Protein AF-B8C628-F1 (afdb_monomer_lite)

Structure (mmCIF, N/CA/C/O backbone):
data_AF-B8C628-F1
#
_entry.id   AF-B8C628-F1
#
loop_
_atom_site.group_PDB
_atom_site.id
_atom_site.type_symbol
_atom_site.label_atom_id
_atom_site.label_alt_id
_atom_site.label_comp_id
_atom_site.label_asym_id
_atom_site.label_entity_id
_atom_site.label_seq_id
_atom_site.pdbx_PDB_ins_code
_atom_site.Cartn_x
_atom_site.Cartn_y
_atom_site.Cartn_z
_atom_site.occupancy
_atom_site.B_iso_or_equiv
_atom_site.auth_seq_id
_atom_site.auth_comp_id
_atom_site.auth_asym_id
_atom_site.auth_atom_id
_atom_site.pdbx_PDB_model_num
ATOM 1 N N . MET A 1 1 ? -12.870 5.515 26.981 1.00 67.56 1 MET A N 1
ATOM 2 C CA . MET A 1 1 ? -11.398 5.648 26.854 1.00 67.56 1 MET A CA 1
ATOM 3 C C . MET A 1 1 ? -11.078 6.724 25.824 1.00 67.56 1 MET A C 1
ATOM 5 O O . MET A 1 1 ? -11.903 6.946 24.946 1.00 67.56 1 MET A O 1
ATOM 9 N N . ALA A 1 2 ? -9.944 7.417 25.942 1.00 88.00 2 ALA A N 1
ATOM 10 C CA . ALA A 1 2 ? -9.509 8.400 24.946 1.00 88.00 2 ALA A CA 1
ATOM 11 C C . ALA A 1 2 ? -8.636 7.721 23.877 1.00 88.00 2 ALA A C 1
ATOM 13 O O . ALA A 1 2 ? -7.801 6.891 24.224 1.00 88.00 2 ALA A O 1
ATOM 14 N N . LEU A 1 3 ? -8.832 8.071 22.60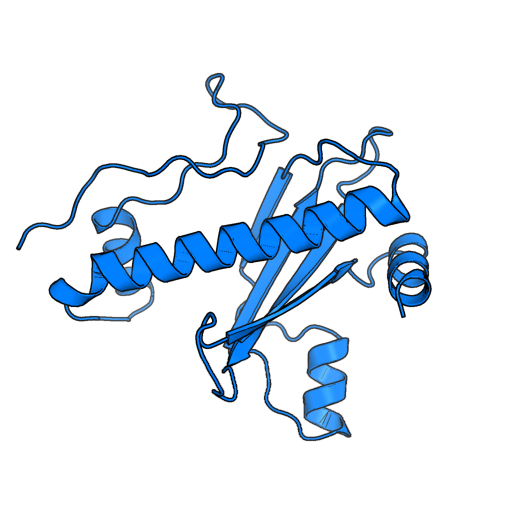2 1.00 94.88 3 LEU A N 1
ATOM 15 C CA . LEU A 1 3 ? -8.012 7.571 21.492 1.00 94.88 3 LEU A CA 1
ATOM 16 C C . LEU A 1 3 ? -6.665 8.292 21.444 1.00 94.88 3 LEU A C 1
ATOM 18 O O . LEU A 1 3 ? -6.612 9.515 21.606 1.00 94.88 3 LEU A O 1
ATOM 22 N N . SER A 1 4 ? -5.595 7.552 21.161 1.00 96.38 4 SER A N 1
ATOM 23 C CA . SER A 1 4 ? -4.257 8.117 21.011 1.00 96.38 4 SER A CA 1
ATOM 24 C C . SER A 1 4 ? -4.183 9.116 19.853 1.00 96.38 4 SER A C 1
ATOM 26 O O . SER A 1 4 ? -4.731 8.906 18.766 1.00 96.38 4 SER A O 1
ATOM 28 N N . THR A 1 5 ? -3.449 10.205 20.072 1.00 96.88 5 THR A N 1
ATOM 29 C CA . THR A 1 5 ? -3.125 11.213 19.053 1.00 96.88 5 THR A CA 1
ATOM 30 C C . THR A 1 5 ? -1.742 11.009 18.437 1.00 96.88 5 THR A C 1
ATOM 32 O O . THR A 1 5 ? -1.403 11.690 17.468 1.00 96.88 5 THR A O 1
ATOM 35 N N . GLN A 1 6 ? -0.969 10.046 18.945 1.00 96.31 6 GLN A N 1
ATOM 36 C CA . GLN A 1 6 ? 0.375 9.737 18.468 1.00 96.31 6 GLN A CA 1
ATOM 37 C C . GLN A 1 6 ? 0.328 8.926 17.172 1.00 96.31 6 GLN A C 1
ATOM 39 O O . GLN A 1 6 ? -0.451 7.982 17.039 1.00 96.31 6 GLN A O 1
ATOM 44 N N . ARG A 1 7 ? 1.163 9.312 16.206 1.00 95.56 7 ARG A N 1
ATOM 45 C CA . ARG A 1 7 ? 1.320 8.607 14.926 1.00 95.56 7 ARG A CA 1
ATOM 46 C C . ARG A 1 7 ? 2.394 7.531 15.038 1.00 95.56 7 ARG A C 1
ATOM 48 O O . ARG A 1 7 ? 3.299 7.642 15.858 1.00 95.56 7 ARG A O 1
ATOM 55 N N . VAL A 1 8 ? 2.319 6.533 14.165 1.00 94.69 8 VAL A N 1
ATOM 56 C CA . VAL A 1 8 ? 3.273 5.416 14.114 1.00 94.69 8 VAL A CA 1
ATOM 57 C C . VAL A 1 8 ? 4.135 5.530 12.857 1.00 94.69 8 VAL A C 1
ATOM 59 O O . VAL A 1 8 ? 3.616 5.828 11.781 1.00 94.69 8 VAL A O 1
ATOM 62 N N . ILE A 1 9 ? 5.443 5.317 12.998 1.00 95.50 9 ILE A N 1
ATOM 63 C CA . ILE A 1 9 ? 6.397 5.272 11.880 1.00 95.50 9 ILE A CA 1
ATOM 64 C C . ILE A 1 9 ? 6.243 3.916 11.169 1.00 95.50 9 ILE A C 1
ATOM 66 O O . ILE A 1 9 ? 6.224 2.881 11.831 1.00 95.50 9 ILE A O 1
ATOM 70 N N . SER A 1 10 ? 6.101 3.923 9.843 1.00 96.62 10 SER A N 1
ATOM 71 C CA . SER A 1 10 ? 6.073 2.705 9.012 1.00 96.62 10 SER A CA 1
ATOM 72 C C . SER A 1 10 ? 7.481 2.217 8.665 1.00 96.62 10 SER A C 1
ATOM 74 O O . SER A 1 10 ? 8.449 2.949 8.865 1.00 96.62 10 SER A O 1
ATOM 76 N N . SER A 1 11 ? 7.604 1.030 8.066 1.00 96.25 11 SER A N 1
ATOM 77 C CA . SER A 1 11 ? 8.868 0.613 7.434 1.00 96.25 11 SER A CA 1
ATOM 78 C C . SER A 1 11 ? 9.045 1.140 6.003 1.00 96.25 11 SER A C 1
ATOM 80 O O . SER A 1 11 ? 10.094 0.937 5.400 1.00 96.25 11 SER A O 1
ATOM 82 N N . ILE A 1 12 ? 8.036 1.826 5.455 1.00 97.31 12 ILE A N 1
ATOM 83 C CA . ILE A 1 12 ? 7.930 2.166 4.034 1.00 97.31 12 ILE A CA 1
ATOM 84 C C . ILE A 1 12 ? 8.723 3.451 3.732 1.00 97.31 12 ILE A C 1
ATOM 86 O O . ILE A 1 12 ? 8.327 4.529 4.204 1.00 97.31 12 ILE A O 1
ATOM 90 N N . PRO A 1 13 ? 9.787 3.392 2.907 1.00 96.44 13 PRO A N 1
ATOM 91 C CA . PRO A 1 13 ? 10.529 4.571 2.477 1.00 96.44 13 PRO A CA 1
ATOM 92 C C . PRO A 1 13 ? 9.688 5.517 1.619 1.00 96.44 13 PRO A C 1
ATOM 94 O O . PRO A 1 13 ? 8.851 5.100 0.813 1.00 96.44 13 PRO A O 1
ATOM 97 N N . ARG A 1 14 ? 9.928 6.818 1.774 1.00 94.31 14 ARG A N 1
ATOM 98 C CA . ARG A 1 14 ? 9.301 7.875 0.971 1.00 94.31 14 ARG A CA 1
ATOM 99 C C . ARG A 1 14 ? 10.262 8.342 -0.107 1.00 94.31 14 ARG A C 1
ATOM 101 O O . ARG A 1 14 ? 11.384 8.727 0.210 1.00 94.31 14 ARG A O 1
ATOM 108 N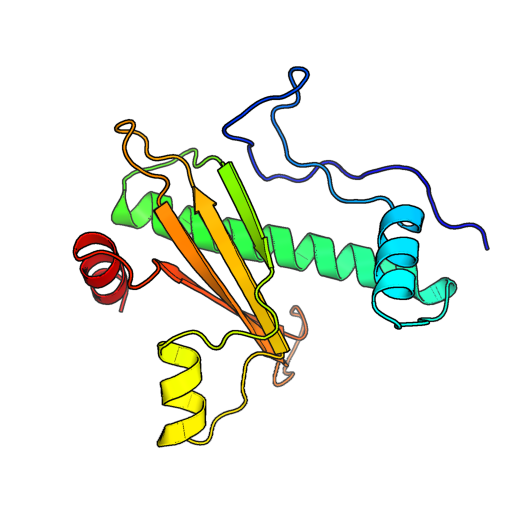 N . ALA A 1 15 ? 9.790 8.405 -1.350 1.00 91.50 15 ALA A N 1
ATOM 109 C CA . ALA A 1 15 ? 10.585 8.970 -2.444 1.00 91.50 15 ALA A CA 1
ATOM 110 C C . ALA A 1 15 ? 10.824 10.474 -2.225 1.00 91.50 15 ALA A C 1
ATOM 112 O O . ALA A 1 15 ? 11.940 10.975 -2.301 1.00 91.50 15 ALA A O 1
ATOM 113 N N . HIS A 1 16 ? 9.761 11.193 -1.854 1.00 84.81 16 HIS A N 1
ATOM 114 C CA . HIS A 1 16 ? 9.832 12.610 -1.515 1.00 84.81 16 HIS A CA 1
ATOM 115 C C . HIS A 1 16 ? 9.837 12.762 0.006 1.00 84.81 16 HIS A C 1
ATOM 117 O O . HIS A 1 16 ? 8.927 12.263 0.674 1.00 84.81 16 HIS A O 1
ATOM 123 N N . GLN A 1 17 ? 10.828 13.476 0.545 1.00 79.12 17 GLN A N 1
ATOM 124 C CA . GLN A 1 17 ? 11.008 13.693 1.984 1.00 79.12 17 GLN A CA 1
ATOM 125 C C . GLN A 1 17 ? 10.562 15.105 2.403 1.00 79.12 17 GLN A C 1
ATOM 127 O O . GLN A 1 17 ? 11.402 15.971 2.657 1.00 79.12 17 GLN A O 1
ATOM 132 N N . PRO A 1 18 ? 9.250 15.395 2.507 1.00 69.31 18 PRO A N 1
ATOM 133 C CA . PRO A 1 18 ? 8.829 16.644 3.119 1.00 69.31 18 PRO A CA 1
ATOM 134 C C . PRO A 1 18 ? 9.296 16.649 4.580 1.00 69.31 18 PRO A C 1
ATOM 136 O O . PRO A 1 18 ? 9.044 15.696 5.323 1.00 69.31 18 PRO A O 1
ATOM 139 N N . ASN A 1 19 ? 9.972 17.724 4.986 1.00 70.50 19 ASN A N 1
ATOM 140 C CA . ASN A 1 19 ? 10.497 17.924 6.341 1.00 70.50 19 ASN A CA 1
ATOM 141 C C . ASN A 1 19 ? 11.520 16.858 6.793 1.00 70.50 19 ASN A C 1
ATOM 143 O O . ASN A 1 19 ? 11.535 16.496 7.967 1.00 70.50 19 ASN A O 1
ATOM 147 N N . ASN A 1 20 ? 12.348 16.339 5.876 1.00 75.50 20 ASN A N 1
ATOM 148 C CA . ASN A 1 20 ? 13.407 15.353 6.159 1.00 75.50 20 ASN A CA 1
ATOM 149 C C . ASN A 1 20 ? 12.914 14.068 6.856 1.00 75.50 20 ASN A C 1
ATOM 151 O O . ASN A 1 20 ? 13.660 13.435 7.600 1.00 75.50 20 ASN A O 1
ATOM 155 N N . SER A 1 21 ? 11.653 13.676 6.646 1.00 81.50 21 SER A N 1
ATOM 156 C CA . SER A 1 21 ? 11.119 12.410 7.156 1.00 81.50 21 SER A CA 1
ATOM 157 C C . SER A 1 21 ? 11.278 11.315 6.091 1.00 81.50 21 SER A C 1
ATOM 159 O O . SER A 1 21 ? 10.570 11.364 5.079 1.00 81.50 21 SER A O 1
ATOM 161 N N . PRO A 1 22 ? 12.182 10.334 6.286 1.00 90.44 22 PRO A N 1
ATOM 162 C CA . PRO A 1 22 ? 12.483 9.328 5.266 1.00 90.44 22 PRO A CA 1
ATOM 163 C C . PRO A 1 22 ? 11.413 8.232 5.149 1.00 90.44 22 PRO A C 1
ATOM 165 O O . PRO A 1 22 ? 11.390 7.516 4.153 1.00 90.44 22 PRO A O 1
ATOM 168 N N . LEU A 1 23 ? 10.519 8.103 6.138 1.00 95.12 23 LEU A N 1
ATOM 169 C CA . LEU A 1 23 ? 9.542 7.013 6.245 1.00 95.12 23 LEU A CA 1
ATOM 170 C C . LEU A 1 23 ? 8.106 7.537 6.274 1.00 95.12 23 LEU A C 1
ATOM 172 O O . LEU A 1 23 ? 7.826 8.623 6.793 1.00 95.12 23 LEU A O 1
ATOM 176 N N . TRP A 1 24 ? 7.170 6.766 5.716 1.00 95.31 24 TRP A N 1
ATOM 177 C CA . TRP A 1 24 ? 5.746 7.075 5.827 1.00 95.31 24 TRP A CA 1
ATOM 178 C C . TRP A 1 24 ? 5.289 6.981 7.287 1.00 95.31 24 TRP A C 1
ATOM 180 O O . TRP A 1 24 ? 5.786 6.178 8.075 1.00 95.31 24 TRP A O 1
ATOM 190 N N . MET A 1 25 ? 4.316 7.818 7.642 1.00 94.88 25 MET A N 1
ATOM 191 C CA . MET A 1 25 ? 3.724 7.860 8.977 1.00 94.88 25 MET A CA 1
ATOM 192 C C . MET A 1 25 ? 2.268 7.419 8.889 1.00 94.88 25 MET A C 1
ATOM 194 O O . MET A 1 25 ? 1.464 8.066 8.208 1.00 94.88 25 MET A O 1
ATOM 198 N N . TYR A 1 26 ? 1.894 6.385 9.629 1.00 96.19 26 TYR A N 1
ATOM 199 C CA . TYR A 1 26 ? 0.499 5.989 9.782 1.00 96.19 26 TYR A CA 1
ATOM 200 C C . TYR A 1 26 ? -0.297 7.052 10.562 1.00 96.19 26 TYR A C 1
ATOM 202 O O . TYR A 1 26 ? 0.290 7.870 11.288 1.00 96.19 26 TYR A O 1
ATOM 210 N N . PRO A 1 27 ? -1.627 7.128 10.376 1.00 96.25 27 PRO A N 1
ATOM 211 C CA . PRO A 1 27 ? -2.463 8.005 11.188 1.00 96.25 27 PRO A CA 1
ATOM 212 C C . PRO A 1 27 ? -2.444 7.561 12.656 1.00 96.25 27 PRO A C 1
ATOM 214 O O . PRO A 1 27 ? -2.214 6.392 12.958 1.00 96.25 27 PRO A O 1
ATOM 217 N N . SER A 1 28 ? -2.712 8.490 13.570 1.00 97.62 28 SER A N 1
ATOM 218 C CA . SER A 1 28 ? -3.032 8.138 14.954 1.00 97.62 28 SER A CA 1
ATOM 219 C C . SER A 1 28 ? -4.414 7.489 15.061 1.00 97.62 28 SER A C 1
ATOM 221 O O . SER A 1 28 ? -5.238 7.617 14.151 1.00 97.62 28 SER A O 1
ATOM 223 N N . GLU A 1 29 ? -4.705 6.834 16.186 1.00 97.88 29 GLU A N 1
ATOM 224 C CA . GLU A 1 29 ? -6.022 6.234 16.452 1.00 97.88 29 GLU A CA 1
ATOM 225 C C . GLU A 1 29 ? -7.153 7.253 16.296 1.00 97.88 29 GLU A C 1
ATOM 227 O O . GLU A 1 29 ? -8.156 6.983 15.635 1.00 97.88 29 GLU A O 1
ATOM 232 N N . GLN A 1 30 ? -6.970 8.463 16.833 1.00 97.50 30 GLN A N 1
ATOM 233 C CA . GLN A 1 30 ? -7.957 9.529 16.705 1.00 97.50 30 GLN A CA 1
ATOM 234 C C . GLN A 1 30 ? -8.123 9.982 15.247 1.00 97.50 30 GLN A C 1
ATOM 236 O O . GLN A 1 30 ? -9.248 10.180 14.786 1.00 97.50 30 GLN A O 1
ATOM 241 N N . GLN A 1 31 ? -7.028 10.130 14.493 1.00 97.75 31 GLN A N 1
ATOM 242 C CA . GLN A 1 31 ? -7.094 10.487 13.072 1.00 97.75 31 GLN A CA 1
ATOM 243 C C . GLN A 1 31 ? -7.821 9.414 12.253 1.00 97.75 31 GLN A C 1
ATOM 245 O O . GLN A 1 31 ? -8.658 9.754 11.411 1.00 97.75 31 GLN A O 1
ATOM 250 N N . PHE A 1 32 ? -7.524 8.141 12.517 1.00 96.94 32 PHE A N 1
ATOM 251 C CA . PHE A 1 32 ? -8.152 6.994 11.872 1.00 96.94 32 PHE A CA 1
ATOM 252 C C . PHE A 1 32 ? -9.651 6.922 12.190 1.00 96.94 32 PHE A C 1
ATOM 254 O O . PHE A 1 32 ? -10.471 6.858 11.273 1.00 96.94 32 PHE A O 1
ATOM 261 N N . TYR A 1 33 ? -10.032 7.052 13.462 1.00 97.00 33 TYR A N 1
ATOM 262 C CA . TYR A 1 33 ? -11.435 7.092 13.877 1.00 97.00 33 TYR A CA 1
ATOM 263 C C . TYR A 1 33 ? -12.199 8.251 13.232 1.00 97.00 33 TYR A C 1
ATOM 265 O O . TYR A 1 33 ? -13.251 8.047 12.628 1.00 97.00 33 TYR A O 1
ATOM 273 N N . ASN A 1 34 ? -11.629 9.459 13.250 1.00 96.94 34 ASN A N 1
ATOM 274 C CA . ASN A 1 34 ? -12.232 10.622 12.601 1.00 96.94 34 ASN A CA 1
ATOM 275 C C . ASN A 1 34 ? -12.399 10.416 11.086 1.00 96.94 34 ASN A C 1
ATOM 277 O O . ASN A 1 34 ? -13.372 10.892 10.500 1.00 96.94 34 ASN A O 1
ATOM 281 N N . ALA A 1 35 ? -11.468 9.715 10.431 1.00 95.19 35 ALA A N 1
ATOM 282 C CA . ALA A 1 35 ? -11.591 9.364 9.018 1.00 95.19 35 ALA A CA 1
ATOM 283 C C . ALA A 1 35 ? -12.731 8.371 8.760 1.00 95.19 35 ALA A C 1
ATOM 285 O O . ALA A 1 35 ? -13.464 8.541 7.786 1.00 95.19 35 ALA A O 1
ATOM 286 N N . MET A 1 36 ? -12.920 7.382 9.635 1.00 94.88 36 MET A N 1
ATOM 287 C CA . MET A 1 36 ? -14.048 6.450 9.559 1.00 94.88 36 MET A CA 1
ATOM 288 C C . MET A 1 36 ? -15.392 7.153 9.759 1.00 94.88 36 MET A C 1
ATOM 290 O O . MET A 1 36 ? -16.298 6.943 8.954 1.00 94.88 36 MET A O 1
ATOM 294 N N . LEU A 1 37 ? -15.488 8.068 10.730 1.00 95.88 37 LEU A N 1
ATOM 295 C CA . LEU A 1 37 ? -16.694 8.873 10.954 1.00 95.88 37 LEU A CA 1
ATOM 296 C C . LEU A 1 37 ? -17.071 9.700 9.719 1.00 95.88 37 LEU A C 1
ATOM 298 O O . LEU A 1 37 ? -18.234 9.714 9.324 1.00 95.88 37 LEU A O 1
ATOM 302 N N . ARG A 1 38 ? -16.091 10.336 9.056 1.00 95.62 38 ARG A N 1
ATOM 303 C CA . ARG A 1 38 ? -16.323 11.069 7.794 1.00 95.62 38 ARG A CA 1
ATOM 304 C C . ARG A 1 38 ? -16.824 10.171 6.663 1.00 95.62 38 ARG A C 1
ATOM 306 O O . ARG A 1 38 ? -17.538 10.645 5.788 1.00 95.62 38 ARG A O 1
ATOM 313 N N . LYS A 1 39 ? -16.453 8.890 6.681 1.00 90.50 39 LYS A N 1
ATOM 314 C CA . LYS A 1 39 ? -16.920 7.873 5.729 1.00 90.50 39 LYS A CA 1
ATOM 315 C C . LYS A 1 39 ? -18.265 7.243 6.131 1.00 90.50 39 LYS A C 1
ATOM 317 O O . LYS A 1 39 ? -18.743 6.368 5.422 1.00 90.50 39 LYS A O 1
ATOM 322 N N . GLY A 1 40 ? -18.873 7.677 7.239 1.00 94.50 40 GLY A N 1
ATOM 323 C CA . GLY A 1 40 ? -20.161 7.177 7.727 1.00 94.50 40 GLY A CA 1
ATOM 324 C C . GLY A 1 40 ? -20.075 5.939 8.626 1.00 94.50 40 GLY A C 1
ATOM 325 O O . GLY A 1 40 ? -21.107 5.457 9.086 1.00 94.50 40 GLY A O 1
ATOM 326 N N . TYR A 1 41 ? -18.872 5.443 8.928 1.00 93.12 41 TYR A N 1
ATOM 327 C CA . TYR A 1 41 ? -18.674 4.297 9.815 1.00 93.12 41 TYR A CA 1
ATOM 328 C C . TYR A 1 41 ? -18.555 4.752 11.271 1.00 93.12 41 TYR A C 1
ATOM 330 O O . TYR A 1 41 ? -17.805 5.678 11.574 1.00 93.12 41 TYR A O 1
ATOM 338 N N . LYS A 1 42 ? -19.263 4.073 12.182 1.00 94.25 42 LYS A N 1
ATOM 339 C CA . LYS A 1 42 ? -19.258 4.358 13.630 1.00 94.25 42 LYS A CA 1
ATOM 340 C C . LYS A 1 42 ? -18.836 3.126 14.450 1.00 94.25 42 LYS A C 1
ATOM 342 O O . LYS A 1 42 ? -19.663 2.574 15.173 1.00 94.25 42 LYS A O 1
ATOM 347 N N . PRO A 1 43 ? -17.593 2.636 14.298 1.00 92.50 43 PRO A N 1
ATOM 348 C CA . PRO A 1 43 ? -17.116 1.494 15.073 1.00 92.50 43 PRO A CA 1
ATOM 349 C C . PRO A 1 43 ? -16.980 1.844 16.566 1.00 92.50 43 PRO A C 1
ATOM 351 O O . PRO A 1 43 ? -16.758 3.013 16.895 1.00 92.50 43 PRO A O 1
ATOM 354 N N . PRO A 1 44 ? -17.066 0.855 17.475 1.00 95.56 44 PRO A N 1
ATOM 355 C CA . PRO A 1 44 ? -16.797 1.066 18.896 1.00 95.56 44 PRO A CA 1
ATOM 356 C C . PRO A 1 44 ? -15.390 1.632 19.113 1.00 95.56 44 PRO A C 1
ATOM 358 O O . PRO A 1 44 ? -14.427 1.143 18.517 1.00 95.56 44 PRO A O 1
ATOM 361 N N . ILE A 1 45 ? -15.257 2.633 19.984 1.00 95.44 45 ILE A N 1
ATOM 362 C CA . ILE A 1 45 ? -13.978 3.309 20.273 1.00 95.44 45 ILE A CA 1
ATOM 363 C C . ILE A 1 45 ? -12.940 2.305 20.794 1.00 95.44 45 ILE A C 1
ATOM 365 O O . ILE A 1 45 ? -11.758 2.390 20.474 1.00 95.44 45 ILE A O 1
ATOM 369 N N . GLU A 1 46 ? -13.400 1.307 21.541 1.00 95.75 46 GLU A N 1
ATOM 370 C CA . GLU A 1 46 ? -12.607 0.230 22.127 1.00 95.75 46 GLU A CA 1
ATOM 371 C C . GLU A 1 46 ? -11.942 -0.652 21.059 1.00 95.75 46 GLU A C 1
ATOM 373 O O . GLU A 1 46 ? -10.898 -1.242 21.315 1.00 95.75 46 GLU A O 1
ATOM 378 N N . SER A 1 47 ? -12.522 -0.726 19.854 1.00 95.69 47 SER A N 1
ATOM 379 C CA . SER A 1 47 ? -11.999 -1.538 18.745 1.00 95.69 47 SER A CA 1
ATOM 380 C C . SER A 1 47 ? -10.921 -0.831 17.918 1.00 95.69 47 SER A C 1
ATOM 382 O O . SER A 1 47 ? -10.168 -1.482 17.193 1.00 95.69 47 SER A O 1
ATOM 384 N N . ILE A 1 48 ? -10.823 0.499 18.025 1.00 96.38 48 ILE A N 1
ATOM 385 C CA . ILE A 1 48 ? -9.960 1.329 17.173 1.00 96.38 48 ILE A CA 1
ATOM 386 C C . ILE A 1 48 ? -8.485 0.935 17.246 1.00 96.38 48 ILE A C 1
ATOM 388 O O . ILE A 1 48 ? -7.886 0.821 16.173 1.00 96.38 48 ILE A O 1
ATOM 392 N N . PRO A 1 49 ? -7.893 0.689 18.433 1.00 95.88 49 PRO A N 1
ATOM 393 C CA . PRO A 1 49 ? -6.486 0.308 18.511 1.00 95.88 49 PRO A CA 1
ATOM 394 C C . PRO A 1 49 ? -6.194 -0.963 17.705 1.00 95.88 49 PRO A C 1
ATOM 396 O O . PRO A 1 49 ? -5.287 -0.979 16.874 1.00 95.88 49 PRO A O 1
ATOM 399 N N . SER A 1 50 ? -7.013 -2.007 17.873 1.00 94.31 50 SER A N 1
ATOM 400 C CA . SER A 1 50 ? -6.834 -3.287 17.179 1.00 94.31 50 SER A CA 1
ATOM 401 C C . SER A 1 50 ? -7.064 -3.171 15.672 1.00 94.31 50 SER A C 1
ATOM 403 O O . SER A 1 50 ? -6.274 -3.696 14.890 1.00 94.31 50 SER A O 1
ATOM 405 N N . VAL A 1 51 ? -8.105 -2.451 15.241 1.00 93.19 51 VAL A N 1
ATOM 406 C CA . VAL A 1 51 ? -8.390 -2.251 13.809 1.00 93.19 51 VAL A CA 1
ATOM 407 C C . VAL A 1 51 ? -7.252 -1.490 13.126 1.00 93.19 51 VAL A C 1
ATOM 409 O O . VAL A 1 51 ? -6.810 -1.888 12.048 1.00 93.19 51 VAL A O 1
ATOM 412 N N . LEU A 1 52 ? -6.740 -0.426 13.752 1.00 95.50 52 LEU A N 1
ATOM 413 C CA . LEU A 1 52 ? -5.623 0.341 13.202 1.00 95.50 52 LEU A CA 1
ATOM 414 C C . LEU A 1 52 ? -4.330 -0.486 13.163 1.00 95.50 52 LEU A C 1
ATOM 416 O O . LEU A 1 52 ? -3.602 -0.423 12.174 1.00 95.50 52 LEU A O 1
ATOM 420 N N . GLN A 1 53 ? -4.055 -1.297 14.188 1.00 94.25 53 GLN A N 1
ATOM 421 C CA . GLN A 1 53 ? -2.912 -2.218 14.182 1.00 94.25 53 GLN A CA 1
ATOM 422 C C . GLN A 1 53 ? -2.985 -3.212 13.018 1.00 94.25 53 GLN A C 1
ATOM 424 O O . GLN A 1 53 ? -1.997 -3.382 12.303 1.00 94.25 53 GLN A O 1
ATOM 429 N N . ILE A 1 54 ? -4.154 -3.817 12.781 1.00 92.31 54 ILE A N 1
ATOM 430 C CA . ILE A 1 54 ? -4.369 -4.717 11.641 1.00 92.31 54 ILE A CA 1
ATOM 431 C C . ILE A 1 54 ? -4.170 -3.962 10.324 1.00 92.31 54 ILE A C 1
ATOM 433 O O . ILE A 1 54 ? -3.464 -4.453 9.448 1.00 92.31 54 ILE A O 1
ATOM 437 N N . HIS A 1 55 ? -4.729 -2.756 10.185 1.00 93.19 55 HIS A N 1
ATOM 438 C CA . HIS A 1 55 ? -4.559 -1.949 8.975 1.00 93.19 55 HIS A CA 1
ATOM 439 C C . HIS A 1 55 ? -3.082 -1.641 8.687 1.00 93.19 55 HIS A C 1
ATOM 441 O O . HIS A 1 55 ? -2.630 -1.818 7.555 1.00 93.19 55 HIS A O 1
ATOM 447 N N . ASN A 1 56 ? -2.318 -1.242 9.705 1.00 95.50 56 ASN A N 1
ATOM 448 C CA . ASN A 1 56 ? -0.888 -0.982 9.561 1.00 95.50 56 ASN A CA 1
ATOM 449 C C . ASN A 1 56 ? -0.139 -2.259 9.153 1.00 95.50 56 ASN A C 1
ATOM 451 O O . ASN A 1 56 ? 0.636 -2.224 8.205 1.00 95.50 56 ASN A O 1
ATOM 455 N N . ALA A 1 57 ? -0.425 -3.403 9.784 1.00 94.44 57 ALA A N 1
ATOM 456 C CA . ALA A 1 57 ? 0.188 -4.683 9.418 1.00 94.44 57 ALA A CA 1
ATOM 457 C C . ALA A 1 57 ? -0.125 -5.104 7.968 1.00 94.44 57 ALA A C 1
ATOM 459 O O . ALA A 1 57 ? 0.733 -5.648 7.272 1.00 94.44 57 ALA A O 1
ATOM 460 N N . VAL A 1 58 ? -1.341 -4.830 7.489 1.00 93.69 58 VAL A N 1
ATOM 461 C CA . VAL A 1 58 ? -1.750 -5.074 6.097 1.00 93.69 58 VAL A CA 1
ATOM 462 C C . VAL A 1 58 ? -0.974 -4.184 5.125 1.00 93.69 58 VAL A C 1
ATOM 464 O O . VAL A 1 58 ? -0.530 -4.673 4.084 1.00 93.69 58 VAL A O 1
ATOM 467 N N . ASN A 1 59 ? -0.753 -2.912 5.468 1.00 96.12 59 ASN A N 1
ATOM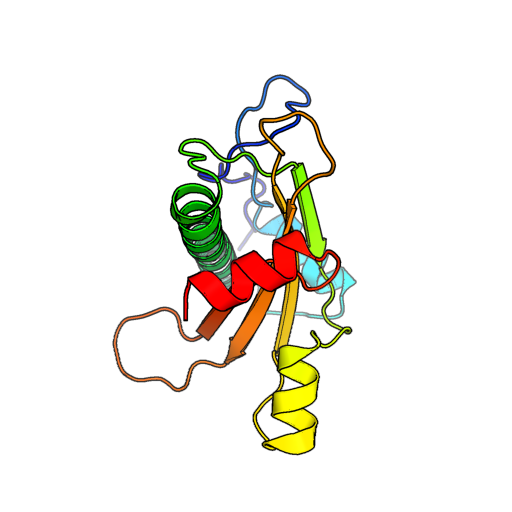 468 C CA . ASN A 1 59 ? 0.077 -2.007 4.668 1.00 96.12 59 ASN A CA 1
ATOM 469 C C . ASN A 1 59 ? 1.526 -2.508 4.593 1.00 96.12 59 ASN A C 1
ATOM 471 O O . ASN A 1 59 ? 2.072 -2.609 3.497 1.00 96.12 59 ASN A O 1
ATOM 475 N N . GLU A 1 60 ? 2.117 -2.908 5.721 1.00 97.00 60 GLU A N 1
ATOM 476 C CA . GLU A 1 60 ? 3.480 -3.460 5.760 1.00 97.00 60 GLU A CA 1
ATOM 477 C C . GLU A 1 60 ? 3.604 -4.736 4.913 1.00 97.00 60 GLU A C 1
ATOM 479 O O . GLU A 1 60 ? 4.524 -4.880 4.109 1.00 97.00 60 GLU A O 1
ATOM 484 N N . ARG A 1 61 ? 2.634 -5.655 5.003 1.00 95.31 61 ARG A N 1
ATOM 485 C CA . ARG A 1 61 ? 2.623 -6.866 4.168 1.00 95.31 61 ARG A CA 1
ATOM 486 C C . ARG A 1 61 ? 2.468 -6.551 2.681 1.00 95.31 61 ARG A C 1
ATOM 488 O O . ARG A 1 61 ? 3.052 -7.242 1.849 1.00 95.31 61 ARG A O 1
ATOM 495 N N . SER A 1 62 ? 1.665 -5.546 2.347 1.00 96.62 62 SER A N 1
ATOM 496 C CA . SER A 1 62 ? 1.493 -5.093 0.964 1.00 96.62 62 SER A CA 1
ATOM 497 C C . SER A 1 62 ? 2.800 -4.519 0.422 1.00 96.62 62 SER A C 1
ATOM 499 O O . SER A 1 62 ? 3.202 -4.858 -0.689 1.00 96.62 62 SER A O 1
ATOM 501 N N . TRP A 1 63 ? 3.507 -3.736 1.240 1.00 97.75 63 TRP A N 1
ATOM 502 C CA . TRP A 1 63 ? 4.813 -3.192 0.893 1.00 97.75 63 TRP A CA 1
ATOM 503 C C . TRP A 1 63 ? 5.848 -4.281 0.619 1.00 97.75 63 TRP A C 1
ATOM 505 O O . TRP A 1 63 ? 6.505 -4.236 -0.413 1.00 97.75 63 TRP A O 1
ATOM 515 N N . LEU A 1 64 ? 5.929 -5.314 1.463 1.00 96.88 64 LEU A N 1
ATOM 516 C CA . LEU A 1 64 ? 6.845 -6.441 1.238 1.00 96.88 64 LEU A CA 1
ATOM 517 C C . LEU A 1 64 ? 6.627 -7.125 -0.119 1.00 96.88 64 LEU A C 1
ATOM 519 O O . LEU A 1 64 ? 7.592 -7.528 -0.766 1.00 96.88 64 LEU A O 1
ATOM 523 N N . GLN A 1 65 ? 5.374 -7.249 -0.567 1.00 96.50 65 GLN A N 1
ATOM 524 C CA . GLN A 1 65 ? 5.086 -7.799 -1.891 1.00 96.50 65 GLN A CA 1
ATOM 525 C C . GLN A 1 65 ? 5.530 -6.853 -3.009 1.00 96.50 65 GLN A C 1
ATOM 527 O O . GLN A 1 65 ? 6.107 -7.319 -3.985 1.00 96.50 65 GLN A O 1
ATOM 532 N N . VAL A 1 66 ? 5.317 -5.541 -2.865 1.00 97.19 66 VAL A N 1
ATOM 533 C CA . VAL A 1 66 ? 5.839 -4.545 -3.816 1.00 97.19 66 VAL A CA 1
ATOM 534 C C . VAL A 1 66 ? 7.366 -4.619 -3.888 1.00 97.19 66 VAL A C 1
ATOM 536 O O . VAL A 1 66 ? 7.908 -4.704 -4.982 1.00 97.19 66 VAL A O 1
ATOM 539 N N . CYS A 1 67 ? 8.062 -4.694 -2.750 1.00 96.94 67 CYS A N 1
ATOM 540 C CA . CYS A 1 67 ? 9.517 -4.855 -2.724 1.00 96.94 67 CYS A CA 1
ATOM 541 C C . CYS A 1 67 ? 9.983 -6.128 -3.434 1.00 96.94 67 CYS A C 1
ATOM 543 O O . CYS A 1 67 ? 11.026 -6.120 -4.081 1.00 96.94 67 CYS A O 1
ATOM 545 N N . LYS A 1 68 ? 9.219 -7.223 -3.328 1.00 95.81 68 LYS A N 1
ATOM 546 C CA . LYS A 1 68 ? 9.515 -8.457 -4.061 1.00 95.81 68 LYS A CA 1
ATOM 547 C C . LYS A 1 68 ? 9.458 -8.224 -5.574 1.00 95.81 68 LYS A C 1
ATOM 549 O O . LYS A 1 68 ? 10.398 -8.600 -6.265 1.00 95.81 68 LYS A O 1
ATOM 554 N N . TRP A 1 69 ? 8.397 -7.582 -6.064 1.00 94.94 69 TRP A N 1
ATOM 555 C CA . TRP A 1 69 ? 8.267 -7.229 -7.481 1.00 94.94 69 TRP A CA 1
ATOM 556 C C . TRP A 1 69 ? 9.416 -6.338 -7.961 1.00 94.94 69 TRP A C 1
ATOM 558 O O . TRP A 1 69 ? 10.062 -6.647 -8.956 1.00 94.94 69 TRP A O 1
ATOM 568 N N . GLU A 1 70 ? 9.708 -5.281 -7.206 1.00 95.62 70 GLU A N 1
ATOM 569 C CA . GLU A 1 70 ? 10.779 -4.326 -7.499 1.00 95.62 70 GLU A CA 1
ATOM 570 C C . GLU A 1 70 ? 12.154 -4.998 -7.582 1.00 95.62 70 GLU A C 1
ATOM 572 O O . GLU A 1 70 ? 12.911 -4.757 -8.522 1.00 95.62 70 GLU A O 1
ATOM 577 N N . LYS A 1 71 ? 12.455 -5.894 -6.641 1.00 94.38 71 LYS A N 1
ATOM 578 C CA . LYS A 1 71 ? 13.719 -6.627 -6.625 1.00 94.38 71 LYS A CA 1
ATOM 579 C C . LYS A 1 71 ? 13.848 -7.598 -7.797 1.00 94.38 71 LYS A C 1
ATOM 581 O O . LYS A 1 71 ? 14.902 -7.676 -8.412 1.00 94.38 71 LYS A O 1
ATOM 586 N N . GLU A 1 72 ? 12.813 -8.385 -8.066 1.00 92.31 72 GLU A N 1
ATOM 587 C CA . GLU A 1 72 ? 12.893 -9.479 -9.041 1.00 92.31 72 GLU A CA 1
ATOM 588 C C . GLU A 1 72 ? 12.776 -8.998 -10.497 1.00 92.31 72 GLU A C 1
ATOM 590 O O . GLU A 1 72 ? 13.326 -9.653 -11.379 1.00 92.31 72 GLU A O 1
ATOM 595 N N . LEU A 1 73 ? 12.100 -7.873 -10.764 1.00 90.31 73 LEU A N 1
ATOM 596 C CA . LEU A 1 73 ? 11.900 -7.368 -12.132 1.00 90.31 73 LEU A CA 1
ATOM 597 C C . LEU A 1 73 ? 12.741 -6.148 -12.493 1.00 90.31 73 LEU A C 1
ATOM 599 O O . LEU A 1 73 ? 13.009 -5.923 -13.672 1.00 90.31 73 LEU A O 1
ATOM 603 N N . HIS A 1 74 ? 13.128 -5.345 -11.506 1.00 90.81 74 HIS A N 1
ATOM 604 C CA . HIS A 1 74 ? 13.789 -4.060 -11.744 1.00 90.81 74 HIS A CA 1
ATOM 605 C C . HIS A 1 74 ? 15.137 -3.947 -11.026 1.00 90.81 74 HIS A C 1
ATOM 607 O O . HIS A 1 74 ? 15.712 -2.863 -11.005 1.00 90.81 74 HIS A O 1
ATOM 613 N N . ASP A 1 75 ? 15.618 -5.038 -10.413 1.00 91.56 75 ASP A N 1
ATOM 614 C CA . ASP A 1 75 ? 16.832 -5.075 -9.580 1.00 91.56 75 ASP A CA 1
ATOM 615 C C . ASP A 1 75 ? 16.864 -3.956 -8.516 1.00 91.56 75 ASP A C 1
ATOM 617 O O . ASP A 1 75 ? 17.911 -3.469 -8.088 1.00 91.56 75 ASP A O 1
ATOM 621 N N . ASN A 1 76 ? 15.681 -3.516 -8.075 1.00 93.00 76 ASN A N 1
ATOM 622 C CA . ASN A 1 76 ? 15.542 -2.409 -7.145 1.00 93.00 76 ASN A CA 1
ATOM 623 C C . ASN A 1 76 ? 15.503 -2.929 -5.705 1.00 93.00 76 ASN A C 1
ATOM 625 O O . ASN A 1 76 ? 14.471 -3.387 -5.207 1.00 93.00 76 ASN A O 1
ATOM 629 N N . ALA A 1 77 ? 16.652 -2.859 -5.033 1.00 91.81 77 ALA A N 1
ATOM 630 C CA . ALA A 1 77 ? 16.820 -3.340 -3.663 1.00 91.81 77 ALA A CA 1
ATOM 631 C C . ALA A 1 77 ? 16.301 -2.375 -2.577 1.00 91.81 77 ALA A C 1
ATOM 633 O O . ALA A 1 77 ? 16.061 -2.822 -1.455 1.00 91.81 77 ALA A O 1
ATOM 634 N N . ASP A 1 78 ? 16.124 -1.087 -2.890 1.00 94.06 78 ASP A N 1
ATOM 635 C CA . ASP A 1 78 ? 15.644 -0.053 -1.957 1.00 94.06 78 ASP A CA 1
ATOM 636 C C . ASP A 1 78 ? 14.511 0.775 -2.591 1.00 94.06 78 ASP A C 1
ATOM 638 O O . ASP A 1 78 ? 14.672 1.968 -2.877 1.00 94.06 78 ASP A O 1
ATOM 642 N N . PRO A 1 79 ? 13.352 0.150 -2.873 1.00 96.31 79 PRO A N 1
ATOM 643 C CA . PRO A 1 79 ? 12.242 0.849 -3.493 1.00 96.31 79 PRO A CA 1
ATOM 644 C C . PRO A 1 79 ? 11.694 1.934 -2.568 1.00 96.31 79 PRO A C 1
ATOM 646 O O . PRO A 1 79 ? 11.629 1.779 -1.349 1.00 96.31 79 PRO A O 1
ATOM 649 N N . LYS A 1 80 ? 11.227 3.037 -3.157 1.00 96.50 80 LYS A N 1
ATOM 650 C CA . LYS A 1 80 ? 10.645 4.156 -2.408 1.00 96.50 80 LYS A CA 1
ATOM 651 C C . LYS A 1 80 ? 9.245 4.463 -2.897 1.00 96.50 80 LYS A C 1
ATOM 653 O O . LYS A 1 80 ? 8.999 4.634 -4.090 1.00 96.50 80 LYS A O 1
ATOM 658 N N . LEU A 1 81 ? 8.306 4.565 -1.962 1.00 97.44 81 LEU A N 1
ATOM 659 C CA . LEU A 1 81 ? 6.916 4.859 -2.277 1.00 97.44 81 LEU A CA 1
ATOM 660 C C . LEU A 1 81 ? 6.748 6.365 -2.520 1.00 97.44 81 LEU A C 1
ATOM 662 O O . LEU A 1 81 ? 6.957 7.189 -1.622 1.00 97.44 81 LEU A O 1
ATOM 666 N N . VAL A 1 82 ? 6.333 6.721 -3.734 1.00 96.25 82 VAL A N 1
ATOM 667 C CA . VAL A 1 82 ? 6.029 8.092 -4.166 1.00 96.25 82 VAL A CA 1
ATOM 668 C C . VAL A 1 82 ? 4.685 8.535 -3.604 1.00 96.25 82 VAL A C 1
ATOM 670 O O . VAL A 1 82 ? 4.581 9.591 -2.979 1.00 96.25 82 VAL A O 1
ATOM 673 N N . LYS A 1 83 ? 3.643 7.729 -3.822 1.00 95.19 83 LYS A N 1
ATOM 674 C CA . LYS A 1 83 ? 2.274 7.997 -3.365 1.00 95.19 83 LYS A CA 1
ATOM 675 C C . LYS A 1 83 ? 1.441 6.719 -3.374 1.00 95.19 83 LYS A C 1
ATOM 677 O O . LYS A 1 83 ? 1.777 5.751 -4.051 1.00 95.19 83 LYS A O 1
ATOM 682 N N . PHE A 1 84 ? 0.308 6.761 -2.688 1.00 95.19 84 PHE A N 1
ATOM 683 C CA . PHE A 1 84 ? -0.732 5.741 -2.775 1.00 95.19 84 PHE A CA 1
ATOM 684 C C . PHE A 1 84 ? -2.096 6.403 -2.979 1.00 95.19 84 PHE A C 1
ATOM 686 O O . PHE A 1 84 ? -2.323 7.535 -2.545 1.00 95.19 84 PHE A O 1
ATOM 693 N N . VAL A 1 85 ? -3.006 5.704 -3.650 1.00 96.00 85 VAL A N 1
ATOM 694 C CA . VAL A 1 85 ? -4.352 6.184 -3.971 1.00 96.00 85 VAL A CA 1
ATOM 695 C C . VAL A 1 85 ? -5.355 5.069 -3.694 1.00 96.00 85 VAL A C 1
ATOM 697 O O . VAL A 1 85 ? -5.261 3.991 -4.274 1.00 96.00 85 VAL A O 1
ATOM 700 N N . GLY A 1 86 ? -6.328 5.328 -2.819 1.00 94.62 86 GLY A N 1
ATOM 701 C CA . GLY A 1 86 ? -7.448 4.411 -2.596 1.00 94.62 86 GLY A CA 1
ATOM 702 C C . GLY A 1 86 ? -8.450 4.482 -3.748 1.00 94.62 86 GLY A C 1
ATOM 703 O O . GLY A 1 86 ? -8.864 5.575 -4.140 1.00 94.62 86 GLY A O 1
ATOM 704 N N . ARG A 1 87 ? -8.856 3.326 -4.280 1.00 94.56 87 ARG A N 1
ATOM 705 C CA . ARG A 1 87 ? -9.837 3.190 -5.369 1.00 94.56 87 ARG A CA 1
ATOM 706 C C . ARG A 1 87 ? -10.927 2.158 -5.020 1.00 94.56 87 ARG A C 1
ATOM 708 O O . ARG A 1 87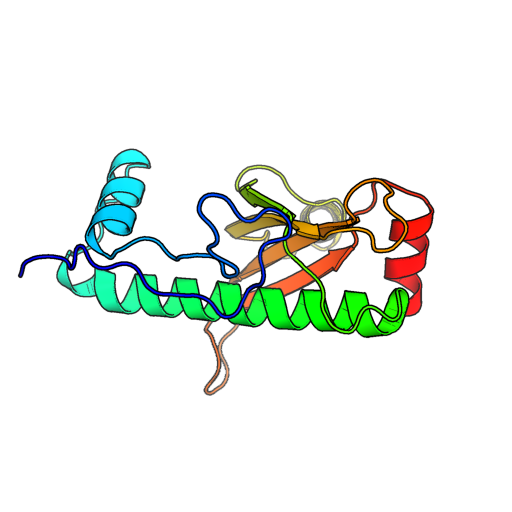 ? -11.177 1.255 -5.813 1.00 94.56 87 ARG A O 1
ATOM 715 N N . PRO A 1 88 ? -11.627 2.300 -3.875 1.00 88.88 88 PRO A N 1
ATOM 716 C CA . PRO A 1 88 ? -12.550 1.281 -3.352 1.00 88.88 88 PRO A CA 1
ATOM 717 C C . PRO A 1 88 ? -13.776 1.006 -4.240 1.00 88.88 88 PRO A C 1
ATOM 719 O O . PRO A 1 88 ? -14.509 0.058 -3.992 1.00 88.88 88 PRO A O 1
ATOM 722 N N . LYS A 1 89 ? -14.042 1.849 -5.247 1.00 89.12 89 LYS A N 1
ATOM 723 C CA . LYS A 1 89 ? -15.162 1.690 -6.192 1.00 89.12 89 LYS A CA 1
ATOM 724 C C . LYS A 1 89 ? -14.734 1.142 -7.557 1.00 89.12 89 LYS A C 1
ATOM 726 O O . LYS A 1 89 ? -15.596 0.877 -8.390 1.00 89.12 89 LYS A O 1
ATOM 731 N N . ASP A 1 90 ? -13.432 0.990 -7.793 1.00 92.56 90 ASP A N 1
ATOM 732 C CA . ASP A 1 90 ? -12.897 0.658 -9.110 1.00 92.56 90 ASP A CA 1
ATOM 733 C C . ASP A 1 90 ? -12.362 -0.774 -9.123 1.00 92.56 90 ASP A C 1
ATOM 735 O O . ASP A 1 90 ? -11.303 -1.053 -8.558 1.00 92.56 90 ASP A O 1
ATOM 739 N N . LEU A 1 91 ? -13.004 -1.677 -9.862 1.00 92.44 91 LEU A N 1
ATOM 740 C CA . LEU A 1 91 ? -12.440 -3.010 -10.079 1.00 92.44 91 LEU A CA 1
ATOM 741 C C . LEU A 1 91 ? -11.180 -2.932 -10.951 1.00 92.44 91 LEU A C 1
ATOM 743 O O . LEU A 1 91 ? -11.104 -2.183 -11.929 1.00 92.44 91 LEU A O 1
ATOM 747 N N . SER A 1 92 ? -10.164 -3.714 -10.594 1.00 93.06 92 SER A N 1
ATOM 748 C CA . SER A 1 92 ? -9.019 -3.942 -11.473 1.00 93.06 92 SER A CA 1
ATOM 749 C C . SER A 1 92 ? -9.432 -4.828 -12.664 1.00 93.06 92 SER A C 1
ATOM 751 O O . SER A 1 92 ? -10.389 -5.591 -12.539 1.00 93.06 92 SER A O 1
ATOM 753 N N . PRO A 1 93 ? -8.712 -4.817 -13.804 1.00 91.44 93 PRO A N 1
ATOM 754 C CA . PRO A 1 93 ? -9.050 -5.691 -14.935 1.00 91.44 93 PRO A CA 1
ATOM 755 C C . PRO A 1 93 ? -9.121 -7.181 -14.561 1.00 91.44 93 PRO A C 1
ATOM 757 O O . PRO A 1 93 ? -10.025 -7.890 -14.994 1.00 91.44 93 PRO A O 1
ATOM 760 N N . LYS A 1 94 ? -8.206 -7.639 -13.692 1.00 92.00 94 LYS A N 1
ATOM 761 C CA . LYS A 1 94 ? -8.198 -9.012 -13.160 1.00 92.00 94 LYS A CA 1
ATOM 762 C C . LYS A 1 94 ? -9.418 -9.272 -12.271 1.00 92.00 94 LYS A C 1
ATOM 764 O O . LYS A 1 94 ? -10.078 -10.287 -12.450 1.00 92.00 94 LYS A O 1
ATOM 769 N N . ALA A 1 95 ? -9.732 -8.360 -11.346 1.00 93.75 95 ALA A N 1
ATOM 770 C CA . ALA A 1 95 ? -10.892 -8.496 -10.465 1.00 93.75 95 ALA A CA 1
ATOM 771 C C . ALA A 1 95 ? -12.206 -8.495 -11.256 1.00 93.75 95 ALA A C 1
ATOM 773 O O . ALA A 1 95 ? -13.070 -9.322 -10.991 1.00 93.75 95 ALA A O 1
ATOM 774 N N . TRP A 1 96 ? -12.325 -7.628 -12.266 1.00 94.56 96 TRP A N 1
ATOM 775 C CA . TRP A 1 96 ? -13.473 -7.591 -13.168 1.00 94.56 96 TRP A CA 1
ATOM 776 C C . TRP A 1 96 ? -13.630 -8.909 -13.930 1.00 94.56 96 TRP A C 1
ATOM 778 O O . TRP A 1 96 ? -14.710 -9.488 -13.929 1.00 94.56 96 TRP A O 1
ATOM 788 N N . TRP A 1 97 ? -12.561 -9.434 -14.536 1.00 94.00 97 TRP A N 1
ATOM 789 C CA . TRP A 1 97 ? -12.632 -10.716 -15.242 1.00 94.00 97 TRP A CA 1
ATOM 790 C C . TRP A 1 97 ? -13.031 -11.857 -14.300 1.00 94.00 97 TRP A C 1
ATOM 792 O O . TRP A 1 97 ? -13.958 -12.614 -14.583 1.00 94.00 97 TRP A O 1
ATOM 802 N N . ASN A 1 98 ? -12.380 -11.944 -13.143 1.00 92.69 98 ASN A N 1
ATOM 803 C CA . ASN A 1 98 ? -12.647 -12.993 -12.168 1.00 92.69 98 ASN A CA 1
ATOM 804 C C . ASN A 1 98 ? -14.082 -12.918 -11.618 1.00 92.69 98 ASN A C 1
ATOM 806 O O . ASN A 1 98 ? -14.751 -13.946 -11.528 1.00 92.69 98 ASN A O 1
ATOM 810 N N . SER A 1 99 ? -14.597 -11.723 -11.311 1.00 92.50 99 SER A N 1
ATOM 811 C CA . SER A 1 99 ? -15.957 -11.593 -10.779 1.00 92.50 99 SER A CA 1
ATOM 812 C C . SER A 1 99 ? -17.037 -11.779 -11.839 1.00 92.50 99 SER A C 1
ATOM 814 O O . SER A 1 99 ? -18.074 -12.377 -11.559 1.00 92.50 99 SER A O 1
ATOM 816 N N . ARG A 1 100 ? -16.808 -11.311 -13.071 1.00 95.50 100 ARG A N 1
ATOM 817 C CA . ARG A 1 100 ? -17.824 -11.337 -14.136 1.00 95.50 100 ARG A CA 1
ATOM 818 C C . ARG A 1 100 ? -17.828 -12.616 -14.957 1.00 95.50 100 ARG A C 1
ATOM 820 O O . ARG A 1 100 ? -18.889 -13.002 -15.433 1.00 95.50 100 ARG A O 1
ATOM 827 N N . VAL A 1 101 ? -16.681 -13.273 -15.108 1.00 94.88 101 VAL A N 1
ATOM 828 C CA . VAL A 1 101 ? -16.548 -14.491 -15.923 1.00 94.88 101 VAL A CA 1
ATOM 829 C C . VAL A 1 101 ? -16.426 -15.733 -15.050 1.00 94.88 101 VAL A C 1
ATOM 831 O O . VAL A 1 101 ? -17.109 -16.720 -15.300 1.00 94.88 101 VAL A O 1
ATOM 834 N N . LEU A 1 102 ? -15.593 -15.685 -14.007 1.00 93.75 102 LEU A N 1
ATOM 835 C CA . LEU A 1 102 ? -15.358 -16.831 -13.116 1.00 93.75 102 LEU A CA 1
ATOM 836 C C . LEU A 1 102 ? -16.283 -16.845 -11.888 1.00 93.75 102 LEU A C 1
ATOM 838 O O . LEU A 1 102 ? -16.199 -17.763 -11.075 1.00 93.75 102 LEU A O 1
ATOM 842 N N . MET A 1 103 ? -17.156 -15.839 -11.750 1.00 92.00 103 MET A N 1
ATOM 843 C CA . MET A 1 103 ? -18.115 -15.686 -10.648 1.00 92.00 103 MET A CA 1
ATOM 844 C C . MET A 1 103 ? -17.469 -15.758 -9.252 1.00 92.00 103 MET A C 1
ATOM 846 O O . MET A 1 103 ? -18.059 -16.273 -8.302 1.00 92.00 103 MET A O 1
ATOM 850 N N . THR A 1 104 ? -16.241 -15.250 -9.112 1.00 90.44 104 THR A N 1
ATOM 851 C CA . THR A 1 104 ? -15.552 -15.178 -7.815 1.00 90.44 104 THR A CA 1
ATOM 852 C C . THR A 1 104 ? -15.908 -13.901 -7.051 1.00 90.44 104 THR A C 1
ATOM 854 O O . THR A 1 104 ? -16.375 -12.922 -7.630 1.00 90.44 104 THR A O 1
ATOM 857 N N . GLN A 1 105 ? -15.616 -13.878 -5.749 1.00 92.00 105 GLN A N 1
ATOM 858 C CA . GLN A 1 105 ? -15.812 -12.698 -4.902 1.00 92.00 105 GLN A CA 1
ATOM 859 C C . GLN A 1 105 ? -14.951 -11.509 -5.369 1.00 92.00 105 GLN A C 1
ATOM 861 O O . GLN A 1 105 ? -13.779 -11.680 -5.709 1.00 92.00 105 GLN A O 1
ATOM 866 N N . GLU A 1 106 ? -15.545 -10.313 -5.384 1.00 94.56 106 GLU A N 1
ATOM 867 C CA . GLU A 1 106 ? -14.852 -9.048 -5.661 1.00 94.56 106 GLU A CA 1
ATOM 868 C C . GLU A 1 106 ? -13.988 -8.619 -4.462 1.00 94.56 106 GLU A C 1
ATOM 870 O O . GLU A 1 106 ? -14.307 -8.966 -3.320 1.00 94.56 106 GLU A O 1
ATOM 875 N N . PRO A 1 107 ? -12.895 -7.868 -4.687 1.00 95.06 107 PRO A N 1
ATOM 876 C CA . PRO A 1 107 ? -12.146 -7.288 -3.584 1.00 95.06 107 PRO A CA 1
ATOM 877 C C . PRO A 1 107 ? -13.016 -6.271 -2.839 1.00 95.06 107 PRO A C 1
ATOM 879 O O . PRO A 1 107 ? -13.747 -5.496 -3.456 1.00 95.06 107 PRO A O 1
ATOM 882 N N . PHE A 1 108 ? -12.923 -6.256 -1.510 1.00 92.56 108 PHE A N 1
ATOM 883 C CA . PHE A 1 108 ? -13.658 -5.294 -0.685 1.00 92.56 108 PHE A CA 1
ATOM 884 C C . PHE A 1 108 ? -12.985 -3.915 -0.666 1.00 92.56 108 PHE A C 1
ATOM 886 O O . PHE A 1 108 ? -13.613 -2.921 -0.304 1.00 92.56 108 PHE A O 1
ATOM 893 N N . ASP A 1 109 ? -11.704 -3.849 -1.036 1.00 93.81 109 ASP A N 1
ATOM 894 C CA . ASP A 1 109 ? -10.949 -2.609 -1.158 1.00 93.81 109 ASP A CA 1
ATOM 895 C C . ASP A 1 109 ? -9.841 -2.750 -2.209 1.00 93.81 109 ASP A C 1
ATOM 897 O O . ASP A 1 109 ? -9.331 -3.845 -2.467 1.00 93.81 109 ASP A O 1
ATOM 901 N N . ARG A 1 110 ? -9.440 -1.623 -2.797 1.00 96.00 110 ARG A N 1
ATOM 902 C CA . ARG A 1 110 ? -8.360 -1.545 -3.780 1.00 96.00 110 ARG A CA 1
ATOM 903 C C . ARG A 1 110 ? -7.519 -0.308 -3.551 1.00 96.00 110 ARG A C 1
ATOM 905 O O . ARG A 1 110 ? -8.041 0.797 -3.396 1.00 96.00 110 ARG A O 1
ATOM 912 N N . HIS A 1 111 ? -6.209 -0.485 -3.642 1.00 97.19 111 HIS A N 1
ATOM 913 C CA . HIS A 1 111 ? -5.244 0.601 -3.616 1.00 97.19 111 HIS A CA 1
ATOM 914 C C . HIS A 1 111 ? -4.290 0.526 -4.802 1.00 97.19 111 HIS A C 1
ATOM 916 O O . HIS A 1 111 ? -3.892 -0.552 -5.233 1.00 97.19 111 HIS A O 1
ATOM 922 N N . ASP A 1 112 ? -3.892 1.695 -5.289 1.00 97.31 112 ASP A N 1
ATOM 923 C CA . ASP A 1 112 ? -2.848 1.830 -6.291 1.00 97.31 112 ASP A CA 1
ATOM 924 C C . ASP A 1 112 ? -1.643 2.526 -5.657 1.00 97.31 112 ASP A C 1
ATOM 926 O O . ASP A 1 112 ? -1.770 3.619 -5.097 1.00 97.31 112 ASP A O 1
ATOM 930 N N . TRP A 1 113 ? -0.487 1.872 -5.691 1.00 97.94 113 TRP A N 1
ATOM 931 C CA . TRP A 1 113 ? 0.765 2.359 -5.109 1.00 97.94 113 TRP A CA 1
ATOM 932 C C . TRP A 1 113 ? 1.732 2.718 -6.228 1.00 97.94 113 TRP A C 1
ATOM 934 O O . TRP A 1 113 ? 1.784 2.032 -7.241 1.00 97.94 113 TRP A O 1
ATOM 944 N N . TYR A 1 114 ? 2.476 3.803 -6.055 1.00 97.44 114 TYR A N 1
ATOM 945 C CA . TYR A 1 114 ? 3.398 4.321 -7.060 1.00 97.44 114 TYR A CA 1
ATOM 946 C C . TYR A 1 114 ? 4.805 4.321 -6.484 1.00 97.44 114 TYR A C 1
ATOM 948 O O . TYR A 1 114 ? 5.053 5.011 -5.492 1.00 97.44 114 TYR A O 1
ATOM 956 N N . VAL A 1 115 ? 5.700 3.556 -7.092 1.00 97.12 115 VAL A N 1
ATOM 957 C CA . VAL A 1 115 ? 7.093 3.402 -6.672 1.00 97.12 115 VAL A CA 1
ATOM 958 C C . VAL A 1 115 ? 7.990 4.208 -7.597 1.00 97.12 115 VAL A C 1
ATOM 960 O O . VAL A 1 115 ? 7.738 4.304 -8.795 1.00 97.12 115 VAL A O 1
ATOM 963 N N . GLU A 1 116 ? 8.999 4.836 -7.010 1.00 95.31 116 GLU A N 1
ATOM 964 C CA . GLU A 1 116 ? 10.043 5.575 -7.713 1.00 95.31 116 GLU A CA 1
ATOM 965 C C . GLU A 1 116 ? 10.709 4.711 -8.783 1.00 95.31 116 GLU A C 1
ATOM 967 O O . GLU A 1 116 ? 11.119 3.582 -8.511 1.00 95.31 116 GLU A O 1
ATOM 972 N N . ASP A 1 117 ? 10.835 5.261 -9.988 1.00 91.31 117 ASP A N 1
ATOM 973 C CA . ASP A 1 117 ? 11.679 4.669 -11.011 1.00 91.31 117 ASP A CA 1
ATOM 974 C C . ASP A 1 117 ? 13.138 5.100 -10.812 1.00 91.31 117 ASP A C 1
ATOM 976 O O . ASP A 1 117 ? 13.429 6.294 -10.743 1.00 91.31 117 ASP A O 1
ATOM 980 N N . LEU A 1 118 ? 14.050 4.127 -10.734 1.00 86.94 118 LEU A N 1
ATOM 981 C CA . LEU A 1 118 ? 15.477 4.374 -10.528 1.00 86.94 118 LEU A CA 1
ATOM 982 C C . LEU A 1 118 ? 16.121 5.071 -11.733 1.00 86.94 118 LEU A C 1
ATOM 984 O O . LEU A 1 118 ? 17.104 5.790 -11.570 1.00 86.94 118 LEU A O 1
ATOM 988 N N . GLU A 1 119 ? 15.555 4.891 -12.928 1.00 86.62 119 GLU A N 1
ATOM 989 C CA . GLU A 1 119 ? 16.023 5.542 -14.156 1.00 86.62 119 GLU A CA 1
ATOM 990 C C . GLU A 1 119 ? 15.443 6.958 -14.335 1.00 86.62 119 GLU A C 1
ATOM 992 O O . GLU A 1 119 ? 15.746 7.643 -15.312 1.00 86.62 119 GLU A O 1
ATOM 997 N N . GLY A 1 120 ? 14.633 7.432 -13.379 1.00 83.12 120 GLY A N 1
ATOM 998 C CA . GLY A 1 120 ? 14.020 8.760 -13.414 1.00 83.12 120 GLY A CA 1
ATOM 999 C C . GLY A 1 120 ? 12.810 8.876 -14.345 1.00 83.12 120 GLY A C 1
ATOM 1000 O O . GLY A 1 120 ? 12.401 9.993 -14.666 1.00 83.12 120 GLY A O 1
ATOM 1001 N N . GLY A 1 121 ? 12.241 7.750 -14.784 1.00 88.81 121 GLY A N 1
ATOM 1002 C CA . GLY A 1 121 ? 10.992 7.705 -15.532 1.00 88.81 121 GLY A CA 1
ATOM 1003 C C . GLY A 1 121 ? 9.747 7.925 -14.669 1.00 88.81 121 GLY A C 1
ATOM 1004 O O . GLY A 1 121 ? 9.797 8.320 -13.500 1.00 88.81 121 GLY A O 1
ATOM 1005 N N . GLU A 1 122 ? 8.586 7.671 -15.273 1.00 92.00 122 GLU A N 1
ATOM 1006 C CA . GLU A 1 122 ? 7.309 7.750 -14.566 1.00 92.00 122 GLU A CA 1
ATOM 1007 C C . GLU A 1 122 ? 7.227 6.690 -13.453 1.00 92.00 122 GLU A C 1
ATOM 1009 O O . GLU A 1 122 ? 7.621 5.541 -13.672 1.00 92.00 122 GLU A O 1
ATOM 1014 N N . PRO A 1 123 ? 6.668 7.021 -12.271 1.00 95.50 123 PRO A N 1
ATOM 1015 C CA . PRO A 1 123 ? 6.561 6.069 -11.175 1.00 95.50 123 PRO A CA 1
ATOM 1016 C C . PRO A 1 123 ? 5.820 4.789 -11.573 1.00 95.50 123 PRO A C 1
ATOM 1018 O O . PRO A 1 123 ? 4.682 4.838 -12.056 1.00 95.50 123 PRO A O 1
ATOM 1021 N N . ARG A 1 124 ? 6.422 3.635 -11.279 1.00 95.19 124 ARG A N 1
ATOM 1022 C CA . ARG A 1 124 ? 5.814 2.323 -11.513 1.00 95.19 124 ARG A CA 1
ATOM 1023 C C . ARG A 1 124 ? 4.588 2.146 -10.634 1.00 95.19 124 ARG A C 1
ATOM 1025 O O . ARG A 1 124 ? 4.642 2.329 -9.417 1.00 95.19 124 ARG A O 1
ATOM 1032 N N . ARG A 1 125 ? 3.466 1.776 -11.246 1.00 96.62 125 ARG A N 1
ATOM 1033 C CA . ARG A 1 125 ? 2.191 1.609 -10.547 1.00 96.62 125 ARG A CA 1
ATOM 1034 C C . ARG A 1 125 ? 1.927 0.143 -10.236 1.00 96.62 125 ARG A C 1
ATOM 1036 O O . ARG A 1 125 ? 1.880 -0.695 -11.129 1.00 96.62 125 ARG A O 1
ATOM 1043 N N . TYR A 1 126 ? 1.620 -0.129 -8.978 1.00 96.94 126 TYR A N 1
ATOM 1044 C CA . TYR A 1 126 ? 1.153 -1.413 -8.476 1.00 96.94 126 TYR A CA 1
ATOM 1045 C C . TYR A 1 126 ? -0.324 -1.329 -8.115 1.00 96.94 126 TYR A C 1
ATOM 1047 O O . TYR A 1 126 ? -0.761 -0.373 -7.477 1.00 96.94 126 TYR A O 1
ATOM 1055 N N . VAL A 1 127 ? -1.091 -2.341 -8.511 1.00 97.38 127 VAL A N 1
ATOM 1056 C CA . VAL A 1 127 ? -2.480 -2.543 -8.091 1.00 97.38 127 VAL A CA 1
ATOM 1057 C C . VAL A 1 127 ? -2.494 -3.552 -6.953 1.00 97.38 127 VAL A C 1
ATOM 1059 O O . VAL A 1 127 ? -1.902 -4.626 -7.065 1.00 97.38 127 VAL A O 1
ATOM 1062 N N . ILE A 1 128 ? -3.195 -3.203 -5.880 1.00 97.31 128 ILE A N 1
ATOM 1063 C CA . ILE A 1 128 ? -3.320 -4.001 -4.667 1.00 97.31 128 ILE A CA 1
ATOM 1064 C C . ILE A 1 128 ? -4.804 -4.206 -4.393 1.00 97.31 128 ILE A C 1
ATOM 1066 O O . ILE A 1 128 ? -5.501 -3.270 -3.998 1.00 97.31 128 ILE A O 1
ATOM 1070 N N . ASP A 1 129 ? -5.278 -5.425 -4.622 1.00 96.50 129 ASP A N 1
ATOM 1071 C CA . ASP A 1 129 ? -6.654 -5.820 -4.330 1.00 96.50 129 ASP A CA 1
ATOM 1072 C C . ASP A 1 129 ? -6.699 -6.588 -2.999 1.00 96.50 129 ASP A C 1
ATOM 1074 O O . ASP A 1 129 ? -5.925 -7.529 -2.785 1.00 96.50 129 ASP A O 1
ATOM 1078 N N . PHE A 1 130 ? -7.623 -6.203 -2.118 1.00 94.69 130 PHE A N 1
ATOM 1079 C CA . PHE A 1 130 ? -7.839 -6.837 -0.818 1.00 94.69 130 PHE A CA 1
ATOM 1080 C C . PHE A 1 130 ? -9.118 -7.673 -0.846 1.00 94.69 130 PHE A C 1
ATOM 1082 O O . PHE A 1 130 ? -10.204 -7.160 -1.118 1.00 94.69 130 PHE A O 1
ATOM 1089 N N . TYR A 1 131 ? -8.993 -8.962 -0.546 1.00 93.12 131 TYR A N 1
ATOM 1090 C CA . TYR A 1 131 ? -10.096 -9.920 -0.521 1.00 93.12 131 TYR A CA 1
ATOM 1091 C C . TYR A 1 131 ? -10.283 -10.480 0.882 1.00 93.12 131 TYR A C 1
ATOM 1093 O O . TYR A 1 131 ? -9.317 -10.663 1.630 1.00 93.12 131 TYR A O 1
ATOM 1101 N N . GLU A 1 132 ? -11.526 -10.794 1.234 1.00 87.50 132 GLU A N 1
ATOM 1102 C CA . GLU A 1 132 ? -11.824 -11.489 2.483 1.00 87.50 132 GLU A CA 1
ATOM 1103 C C . GLU A 1 132 ? -11.107 -12.846 2.502 1.00 87.50 132 GLU A C 1
ATOM 1105 O O . GLU A 1 132 ? -11.084 -13.586 1.514 1.00 87.50 132 GLU A O 1
ATOM 1110 N N . GLY A 1 133 ? -10.452 -13.162 3.617 1.00 76.56 133 GLY A N 1
ATOM 1111 C CA . GLY A 1 133 ? -9.733 -14.417 3.761 1.00 76.56 133 GLY A CA 1
ATOM 1112 C C . GLY A 1 133 ? -10.708 -15.560 4.013 1.00 76.56 133 GLY A C 1
ATOM 1113 O O . GLY A 1 133 ? -11.538 -15.487 4.915 1.00 76.56 133 GLY A O 1
ATOM 1114 N N . LYS A 1 134 ? -10.570 -16.663 3.272 1.00 63.12 134 LYS A N 1
ATOM 1115 C CA . LYS A 1 134 ? -11.158 -17.945 3.676 1.00 63.12 134 LYS A CA 1
ATOM 1116 C C . LYS A 1 134 ? -10.271 -18.510 4.788 1.00 63.12 134 LYS A C 1
ATOM 1118 O O . LYS A 1 134 ? -9.214 -19.061 4.497 1.00 63.12 134 LYS A O 1
ATOM 1123 N N . GLU A 1 135 ? -10.629 -18.282 6.048 1.00 54.38 135 GLU A N 1
ATOM 1124 C CA . GLU A 1 135 ? -9.847 -18.721 7.214 1.00 54.38 135 GLU A CA 1
ATOM 1125 C C . GLU A 1 135 ? -9.403 -20.191 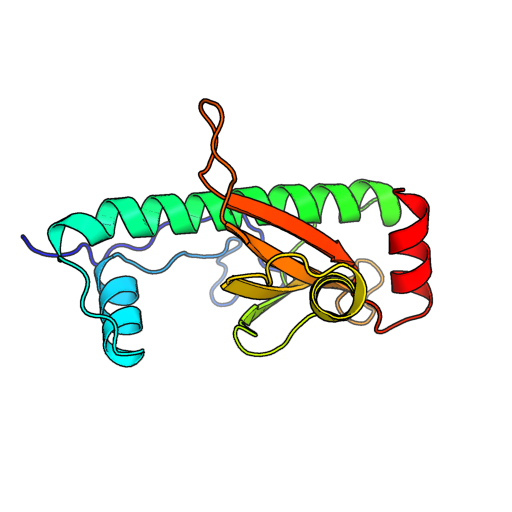7.113 1.00 54.38 135 GLU A C 1
ATOM 1127 O O . GLU A 1 135 ? -10.261 -21.064 7.004 1.00 54.38 135 GLU A O 1
ATOM 1132 N N . LYS A 1 136 ? -8.089 -20.455 7.248 1.00 46.06 136 LYS A N 1
ATOM 1133 C CA . LYS A 1 136 ? -7.513 -21.598 7.991 1.00 46.06 136 LYS A CA 1
ATOM 1134 C C . LYS A 1 136 ? -6.093 -21.262 8.507 1.00 46.06 136 LYS A C 1
ATOM 1136 O O . LYS A 1 136 ? -5.118 -21.314 7.768 1.00 46.06 136 LYS A O 1
ATOM 1141 N N . SER A 1 137 ? -6.009 -21.002 9.816 1.00 42.59 137 SER A N 1
ATOM 1142 C CA . SER A 1 137 ? -4.821 -20.919 10.695 1.00 42.59 137 SER A CA 1
ATOM 1143 C C . SER A 1 137 ? -3.916 -19.668 10.635 1.00 42.59 137 SER A C 1
ATOM 1145 O O . SER A 1 137 ? -3.276 -19.375 9.631 1.00 42.59 137 SER A O 1
ATOM 1147 N N . GLY A 1 138 ? -3.823 -18.971 11.777 1.00 51.34 138 GLY A N 1
ATOM 1148 C CA . GLY A 1 138 ? -2.667 -18.181 12.243 1.00 51.34 138 GLY A CA 1
ATOM 1149 C C . GLY A 1 138 ? -2.279 -16.888 11.509 1.00 51.34 138 GLY A C 1
ATOM 1150 O O . GLY A 1 138 ? -1.504 -16.112 12.062 1.00 51.34 138 GLY A O 1
ATOM 1151 N N . GLY A 1 139 ? -2.774 -16.646 10.293 1.00 59.31 139 GLY A N 1
ATOM 1152 C CA . GLY A 1 139 ? -2.426 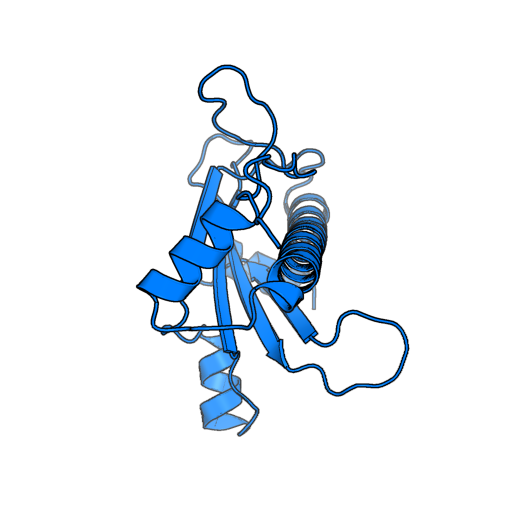-15.481 9.468 1.00 59.31 139 GLY A CA 1
ATOM 1153 C C . GLY A 1 139 ? -3.445 -14.334 9.506 1.00 59.31 139 GLY A C 1
ATOM 1154 O O . GLY A 1 139 ? -4.519 -14.452 10.090 1.00 59.31 139 GLY A O 1
ATOM 1155 N N . LEU A 1 140 ? -3.117 -13.218 8.837 1.00 64.06 140 LEU A N 1
ATOM 1156 C CA . LEU A 1 140 ? -4.065 -12.118 8.600 1.00 64.06 140 LEU A CA 1
ATOM 1157 C C . LEU A 1 140 ? -5.345 -12.664 7.930 1.00 64.06 140 LEU A C 1
ATOM 1159 O O . LEU A 1 140 ? -5.221 -13.409 6.954 1.00 64.06 140 LEU A O 1
ATOM 1163 N N . PRO A 1 141 ? -6.552 -12.259 8.371 1.00 72.50 141 PRO A N 1
ATOM 1164 C CA . PRO A 1 141 ? -7.835 -12.784 7.887 1.00 72.50 141 PRO A CA 1
ATOM 1165 C C . PRO A 1 141 ? -8.225 -12.239 6.498 1.00 72.50 141 PRO A C 1
ATOM 1167 O O . PRO A 1 141 ? -9.397 -12.029 6.195 1.00 72.50 141 PRO A O 1
ATOM 1170 N N . MET A 1 142 ? -7.243 -11.961 5.642 1.00 83.81 142 MET A N 1
ATOM 1171 C CA . MET A 1 142 ? -7.445 -11.432 4.298 1.00 83.81 142 MET A CA 1
ATOM 1172 C C . MET A 1 142 ? -6.374 -11.923 3.331 1.00 83.81 142 MET A C 1
ATOM 1174 O O . MET A 1 142 ? -5.221 -12.171 3.704 1.00 83.81 142 MET A O 1
ATOM 1178 N N . TYR A 1 143 ? -6.771 -12.031 2.070 1.00 89.62 143 TYR A N 1
ATOM 1179 C CA . TYR A 1 143 ? -5.881 -12.287 0.950 1.00 89.62 143 TYR A CA 1
ATOM 1180 C C . TYR A 1 143 ? -5.545 -10.961 0.256 1.00 89.62 143 TYR A C 1
ATOM 1182 O O . TYR A 1 143 ? -6.432 -10.155 -0.017 1.00 89.62 143 TYR A O 1
ATOM 1190 N N . ILE A 1 144 ? -4.255 -10.732 -0.001 1.00 93.38 144 ILE A N 1
ATOM 1191 C CA . ILE A 1 144 ? -3.739 -9.508 -0.624 1.00 93.38 144 ILE A CA 1
ATOM 1192 C C . ILE A 1 144 ? -3.114 -9.905 -1.957 1.00 93.38 144 ILE A C 1
ATOM 1194 O O . ILE A 1 144 ? -2.158 -10.680 -1.969 1.00 93.38 144 ILE A O 1
ATOM 1198 N N . ASP A 1 145 ? -3.639 -9.364 -3.051 1.00 94.31 145 ASP A N 1
ATOM 1199 C CA . ASP A 1 145 ? -3.145 -9.589 -4.410 1.00 94.31 145 ASP A CA 1
ATOM 1200 C C . ASP A 1 145 ? -2.448 -8.320 -4.911 1.00 94.31 145 ASP A C 1
ATOM 1202 O O . ASP A 1 145 ? -3.110 -7.369 -5.338 1.00 94.31 145 ASP A O 1
ATOM 1206 N N . VAL A 1 146 ? -1.114 -8.307 -4.824 1.00 95.94 146 VAL A N 1
ATOM 1207 C CA . VAL A 1 146 ? -0.247 -7.219 -5.302 1.00 95.94 146 VAL A CA 1
ATOM 1208 C C . VAL A 1 146 ? 0.347 -7.585 -6.654 1.00 95.94 146 VAL A C 1
ATOM 1210 O O . VAL A 1 146 ? 0.930 -8.659 -6.808 1.00 95.94 146 VAL A O 1
ATOM 1213 N N . ARG A 1 147 ? 0.258 -6.672 -7.624 1.00 95.19 147 ARG A N 1
ATOM 1214 C CA . ARG A 1 147 ? 0.833 -6.853 -8.965 1.00 95.19 147 ARG A CA 1
ATOM 1215 C C . ARG A 1 147 ? 1.101 -5.524 -9.676 1.00 95.19 147 ARG A C 1
ATOM 1217 O O . ARG A 1 147 ? 0.401 -4.551 -9.380 1.00 95.19 147 ARG A O 1
ATOM 1224 N N . PRO A 1 148 ? 2.017 -5.479 -10.659 1.00 94.56 148 PRO A N 1
ATOM 1225 C CA . PRO A 1 148 ? 2.164 -4.337 -11.565 1.00 94.56 148 PRO A CA 1
ATOM 1226 C C . PRO A 1 148 ? 0.823 -3.963 -12.214 1.00 94.56 148 PRO A C 1
ATOM 1228 O O . PRO A 1 148 ? -0.053 -4.818 -12.375 1.00 94.56 148 PRO A O 1
ATOM 1231 N N . ALA A 1 149 ? 0.589 -2.704 -12.566 1.00 91.69 149 ALA A N 1
ATOM 1232 C CA . ALA A 1 149 ? -0.606 -2.286 -13.302 1.00 91.69 149 ALA A CA 1
ATOM 1233 C C . ALA A 1 149 ? -0.588 -2.794 -14.764 1.00 91.69 149 ALA A C 1
ATOM 1235 O O . ALA A 1 149 ? 0.390 -3.360 -15.221 1.00 91.69 149 ALA A O 1
ATOM 1236 N N . LEU A 1 150 ? -1.703 -2.677 -15.495 1.00 85.31 150 LEU A N 1
ATOM 1237 C CA . LEU A 1 150 ? -1.757 -2.966 -16.945 1.00 85.31 150 LEU A CA 1
ATOM 1238 C C . LEU A 1 150 ? -1.984 -1.670 -17.720 1.00 85.31 150 LEU A C 1
ATOM 1240 O O . LEU A 1 150 ? -2.928 -1.556 -18.497 1.00 85.31 150 LEU A O 1
ATOM 1244 N N . ASP A 1 151 ? -1.192 -0.652 -17.419 1.00 79.19 151 ASP A N 1
ATOM 1245 C CA . ASP A 1 151 ? -1.249 0.652 -18.078 1.00 79.19 151 ASP A CA 1
ATOM 1246 C C . ASP A 1 151 ? -0.066 0.909 -19.020 1.00 79.19 151 ASP A C 1
ATOM 1248 O O . ASP A 1 151 ? -0.116 1.873 -19.781 1.00 79.19 151 ASP A O 1
ATOM 1252 N N . SER A 1 152 ? 0.934 0.021 -19.063 1.00 77.44 152 SER A N 1
ATOM 1253 C CA . SER A 1 152 ? 2.032 0.067 -20.034 1.00 77.44 152 SER A CA 1
ATOM 1254 C C . SER A 1 152 ? 2.408 -1.325 -20.574 1.00 77.44 152 SER A C 1
ATOM 1256 O O . SER A 1 152 ? 2.126 -2.341 -19.928 1.00 77.44 152 SER A O 1
ATOM 1258 N N . PRO A 1 153 ? 3.078 -1.402 -21.744 1.00 74.19 153 PRO A N 1
ATOM 1259 C CA . PRO A 1 153 ? 3.638 -2.654 -22.251 1.00 74.19 153 PRO A CA 1
ATOM 1260 C C . PRO A 1 153 ? 4.654 -3.295 -21.297 1.00 74.19 153 PRO A C 1
ATOM 1262 O O . PRO A 1 153 ? 4.629 -4.511 -21.133 1.00 74.19 153 PRO A O 1
ATOM 1265 N N . SER A 1 154 ? 5.500 -2.494 -20.634 1.00 73.44 154 SER A N 1
ATOM 1266 C CA . SER A 1 154 ? 6.458 -2.996 -19.638 1.00 73.44 154 SER A CA 1
ATOM 1267 C C . SER A 1 154 ? 5.743 -3.664 -18.467 1.00 73.44 154 SER A C 1
ATOM 1269 O O . SER A 1 154 ? 6.014 -4.821 -18.172 1.00 73.44 154 SER A O 1
ATOM 1271 N N . ALA A 1 155 ? 4.722 -3.015 -17.905 1.00 70.06 155 ALA A N 1
ATOM 1272 C CA . ALA A 1 155 ? 3.970 -3.560 -16.780 1.00 70.06 155 ALA A CA 1
ATOM 1273 C C . ALA A 1 155 ? 3.151 -4.817 -17.155 1.00 70.06 155 ALA A C 1
ATOM 1275 O O . ALA A 1 155 ? 2.882 -5.681 -16.316 1.00 70.06 155 ALA A O 1
ATOM 1276 N N . ALA A 1 156 ? 2.772 -4.962 -18.431 1.00 74.81 156 ALA A N 1
ATOM 1277 C CA . ALA A 1 156 ? 2.177 -6.194 -18.943 1.00 74.81 156 ALA A CA 1
ATOM 1278 C C . ALA A 1 156 ? 3.186 -7.351 -19.013 1.00 74.81 156 ALA A C 1
ATOM 1280 O O . ALA A 1 156 ? 2.837 -8.465 -18.623 1.00 74.81 156 ALA A O 1
ATOM 1281 N N . VAL A 1 157 ? 4.419 -7.090 -19.462 1.00 78.00 157 VAL A N 1
ATOM 1282 C CA . VAL A 1 157 ? 5.516 -8.074 -19.445 1.00 78.00 157 VAL A CA 1
ATOM 1283 C C . VAL A 1 157 ? 5.852 -8.463 -18.009 1.00 78.00 157 VAL A C 1
ATOM 1285 O O . VAL A 1 157 ? 5.878 -9.651 -17.699 1.00 78.00 157 VAL A O 1
ATOM 1288 N N . ASP A 1 158 ? 5.990 -7.478 -17.122 1.00 76.88 158 ASP A N 1
ATOM 1289 C CA . ASP A 1 158 ? 6.260 -7.671 -15.697 1.00 76.88 158 ASP A CA 1
ATOM 1290 C C . ASP A 1 158 ? 5.284 -8.666 -15.066 1.00 76.88 158 ASP A C 1
ATOM 1292 O O . ASP A 1 158 ? 5.690 -9.599 -14.373 1.00 76.88 158 ASP A O 1
ATOM 1296 N N . ARG A 1 159 ? 3.985 -8.532 -15.368 1.00 76.75 159 ARG A N 1
ATOM 1297 C CA . ARG A 1 159 ? 2.973 -9.474 -14.880 1.00 76.75 159 ARG A CA 1
ATOM 1298 C C . ARG A 1 159 ? 3.212 -10.903 -15.332 1.00 76.75 159 ARG A C 1
ATOM 1300 O O . ARG A 1 159 ? 2.956 -11.790 -14.535 1.00 76.75 159 ARG A O 1
ATOM 1307 N N . VAL A 1 160 ? 3.612 -11.131 -16.581 1.00 77.31 160 VAL A N 1
ATOM 1308 C CA . VAL A 1 160 ? 3.755 -12.482 -17.150 1.00 77.31 160 VAL A CA 1
ATOM 1309 C C . VAL A 1 160 ? 5.023 -13.170 -16.643 1.00 77.31 160 VAL A C 1
ATOM 1311 O O . VAL A 1 160 ? 5.014 -14.380 -16.461 1.00 77.31 160 VAL A O 1
ATOM 1314 N N . THR A 1 161 ? 6.083 -12.414 -16.356 1.00 73.44 161 THR A N 1
ATOM 1315 C CA . THR A 1 161 ? 7.396 -12.952 -15.957 1.00 73.44 161 THR A CA 1
ATOM 1316 C C . THR A 1 161 ? 7.394 -13.666 -14.596 1.00 73.44 161 THR A C 1
ATOM 1318 O O . THR A 1 161 ? 8.235 -14.527 -14.362 1.00 73.44 161 THR A O 1
ATOM 1321 N N . MET A 1 162 ? 6.455 -13.343 -13.700 1.00 66.06 162 MET A N 1
ATOM 1322 C CA . MET A 1 162 ? 6.359 -13.939 -12.355 1.00 66.06 162 MET A CA 1
ATOM 1323 C C . MET A 1 162 ? 5.312 -15.061 -12.201 1.00 66.06 162 MET A C 1
ATOM 1325 O O . MET A 1 162 ? 5.071 -15.498 -11.070 1.00 66.06 162 MET A O 1
ATOM 1329 N N . PHE A 1 163 ? 4.667 -15.510 -13.286 1.00 52.22 163 PHE A N 1
ATOM 1330 C CA . PHE A 1 163 ? 3.710 -16.629 -13.254 1.00 52.22 163 PHE A CA 1
ATOM 1331 C C . PHE A 1 163 ? 4.337 -17.968 -13.635 1.00 52.22 163 PHE A C 1
ATOM 1333 O O . PHE A 1 163 ? 5.125 -18.007 -14.604 1.00 52.22 163 PHE A O 1
#

Sequence (163 aa):
MALSTQRVISSIPRAHQPNNSPLWMYPSEQQFYNAMLRKGYKPPIESIPSVLQIHNAVNERSWLQVCKWEKELHDNADPKLVKFVGRPKDLSPKAWWNSRVLMTQEPFDRHDWYVEDLEGGEPRRYVIDFYEGKEKSGGLPMYIDVRPALDSPSAAVDRVTMF

InterPro domains:
  IPR000511 Holocytochrome c/c1 synthase [PF01265] (1-161)
  IPR000511 Holocytochrome c/c1 synthase [PS00822] (107-113)
  IPR000511 Holocytochrome c/c1 synthase [PTHR12743] (2-161)

pLDDT: mean 89.79, std 10.91, range [42.59, 97.94]

Radius of gyration: 17.03 Å; chains: 1; bounding box: 37×40×49 Å

Foldseek 3Di:
DDFDQDKDWAPAAAPDQDVNDGTDIHGGLVRVCVVCVVVVHDDDSVCSVVVSVLVRVVVNVLVVVVCVLCCPQVVDNRKHWHDKDWDQPDFAPVQCCCCVPVVDDHFNTKMKIFIDDPVRDGTWIKIKGKAQAPDDDDDRRIDIDIATHPPDPSSVVSRVVVD

Secondary structure (DSSP, 8-state):
-PPP----EEEEEBSS-GGG--EEEPPPHHHHHHHHHHTT----GGGHHHHHHHHHHHHHHHHHHHHHHHHHHH--SS--EEEEEE-TT---HHHHHHHHTS-PPPPSEEEEEEEPPTTS-SPEEEEEEEEE----SSS-SEEEEEEE-SSSHHHHHHHHHT-

Organism: Thalassiosira pseudonana (NCBI:txid35128)